Protein AF-A0A0F2PFV9-F1 (afdb_monomer_lite)

Structure (mmCIF, N/CA/C/O backbone):
data_AF-A0A0F2PFV9-F1
#
_entry.id   AF-A0A0F2PFV9-F1
#
loop_
_atom_site.group_PDB
_atom_site.id
_atom_site.type_symbol
_atom_site.label_atom_id
_atom_site.label_alt_id
_atom_site.label_comp_id
_atom_site.label_asym_id
_atom_site.label_entity_id
_atom_site.label_seq_id
_atom_site.pdbx_PDB_ins_code
_atom_site.Cartn_x
_atom_site.Cartn_y
_atom_site.Cartn_z
_atom_site.occupancy
_atom_site.B_iso_or_equiv
_atom_site.auth_seq_id
_atom_site.auth_comp_id
_atom_site.auth_asym_id
_atom_site.auth_atom_id
_atom_site.pdbx_PDB_model_num
ATOM 1 N N . MET A 1 1 ? -6.163 -1.621 8.432 1.00 79.56 1 MET A N 1
ATOM 2 C CA . MET A 1 1 ? -7.155 -2.557 9.010 1.00 79.56 1 MET A CA 1
ATOM 3 C C . MET A 1 1 ? -8.118 -3.094 7.958 1.00 79.56 1 MET A C 1
ATOM 5 O O . MET A 1 1 ? -8.262 -4.302 7.920 1.00 79.56 1 MET A O 1
ATOM 9 N N . LEU A 1 2 ? -8.714 -2.268 7.082 1.00 90.44 2 LEU A N 1
ATOM 10 C CA . LEU A 1 2 ? -9.625 -2.749 6.023 1.00 90.44 2 LEU A CA 1
ATOM 11 C C . LEU A 1 2 ? -8.988 -3.793 5.086 1.00 90.44 2 LEU A C 1
ATOM 13 O O . LEU A 1 2 ? -9.597 -4.828 4.856 1.00 90.44 2 LEU A O 1
ATOM 17 N N . ALA A 1 3 ? -7.739 -3.583 4.653 1.00 90.19 3 ALA A N 1
ATOM 18 C CA . ALA A 1 3 ? -7.006 -4.562 3.840 1.00 90.19 3 ALA A CA 1
ATOM 19 C C . ALA A 1 3 ? -6.786 -5.909 4.562 1.00 90.19 3 ALA A C 1
ATOM 21 O O . ALA A 1 3 ? -7.024 -6.963 3.991 1.00 90.19 3 ALA A O 1
ATOM 22 N N . ALA A 1 4 ? -6.412 -5.888 5.847 1.00 91.06 4 ALA A N 1
ATOM 23 C CA . ALA A 1 4 ? -6.260 -7.112 6.644 1.00 91.06 4 ALA A CA 1
ATOM 24 C C . ALA A 1 4 ? -7.599 -7.850 6.826 1.00 91.06 4 ALA A C 1
ATOM 26 O O . ALA A 1 4 ? -7.644 -9.075 6.817 1.00 91.06 4 ALA A O 1
ATOM 27 N N . TYR A 1 5 ? -8.703 -7.110 6.957 1.00 92.88 5 TYR A N 1
ATOM 28 C CA . TYR A 1 5 ? -10.043 -7.692 6.998 1.00 92.88 5 TYR A CA 1
ATOM 29 C C . TYR A 1 5 ? -10.437 -8.318 5.655 1.00 92.88 5 TYR A C 1
ATOM 31 O O . TYR A 1 5 ? -10.936 -9.439 5.634 1.00 92.88 5 TYR A O 1
ATOM 39 N N . GLN A 1 6 ? -10.170 -7.633 4.542 1.00 92.81 6 GLN A N 1
ATOM 40 C CA . GLN A 1 6 ? -10.423 -8.138 3.191 1.00 92.81 6 GLN A CA 1
ATOM 41 C C . GLN A 1 6 ? -9.617 -9.402 2.878 1.00 92.81 6 GLN A C 1
ATOM 43 O O . GLN A 1 6 ? -10.175 -10.353 2.342 1.00 92.81 6 GLN A O 1
ATOM 48 N N . ASN A 1 7 ? -8.353 -9.451 3.302 1.00 91.88 7 ASN A N 1
ATOM 49 C CA . ASN A 1 7 ? -7.480 -10.613 3.132 1.00 91.88 7 ASN A CA 1
ATOM 50 C C . ASN A 1 7 ? -7.786 -11.755 4.123 1.00 91.88 7 ASN A C 1
ATOM 52 O O . ASN A 1 7 ? -7.122 -12.788 4.097 1.00 91.88 7 ASN A O 1
ATOM 56 N N . GLY A 1 8 ? -8.761 -11.584 5.026 1.00 91.94 8 GLY A N 1
ATOM 57 C CA . GLY A 1 8 ? -9.117 -12.593 6.029 1.00 91.94 8 GLY A CA 1
ATOM 58 C C . GLY A 1 8 ? -8.085 -12.772 7.151 1.00 91.94 8 GLY A C 1
ATOM 59 O O . GLY A 1 8 ? -8.120 -13.767 7.868 1.00 91.94 8 GLY A O 1
ATOM 60 N N . GLU A 1 9 ? -7.179 -11.813 7.333 1.00 93.75 9 GLU A N 1
ATOM 61 C CA . GLU A 1 9 ? -6.099 -11.852 8.329 1.00 93.75 9 GLU A CA 1
ATOM 62 C C . GLU A 1 9 ? -6.535 -11.331 9.712 1.00 93.75 9 GLU A C 1
ATOM 64 O O . GLU A 1 9 ? -5.796 -11.438 10.694 1.00 93.75 9 GLU A O 1
ATOM 69 N N . CYS A 1 10 ? -7.738 -10.758 9.818 1.00 91.75 10 CYS A N 1
ATOM 70 C CA . CYS A 1 10 ? -8.282 -10.276 11.085 1.00 91.75 10 CYS A CA 1
ATOM 71 C C . CYS A 1 10 ? -8.736 -11.418 12.002 1.00 91.75 10 CYS A C 1
ATOM 73 O O . CYS A 1 10 ? -9.376 -12.381 11.577 1.00 91.75 10 CYS A O 1
ATOM 75 N N . ARG A 1 11 ? -8.505 -11.264 13.313 1.00 92.69 11 ARG A N 1
ATOM 76 C CA . ARG A 1 11 ? -9.093 -12.165 14.316 1.00 92.69 11 ARG A CA 1
ATOM 77 C C . ARG A 1 11 ? -10.608 -11.968 14.370 1.00 92.69 11 ARG A C 1
ATOM 79 O O . ARG A 1 11 ? -11.105 -10.863 14.156 1.00 92.69 11 ARG A O 1
ATOM 86 N N . SER A 1 12 ? -11.351 -13.005 14.755 1.00 87.75 12 SER A N 1
ATOM 87 C CA . SER A 1 12 ? -12.825 -12.970 14.805 1.00 87.75 12 SER A CA 1
ATOM 88 C C . SER A 1 12 ? -13.396 -11.816 15.643 1.00 87.75 12 SER A C 1
ATOM 90 O O . SER A 1 12 ? -14.395 -11.208 15.265 1.00 87.75 12 SER A O 1
ATOM 92 N N . SER A 1 13 ? -12.739 -11.452 16.749 1.00 89.81 13 SER A N 1
ATOM 93 C CA . SER A 1 13 ? -13.131 -10.310 17.585 1.00 89.81 13 SER A CA 1
ATOM 94 C C . SER A 1 13 ? -12.919 -8.952 16.907 1.00 89.81 13 SER A C 1
ATOM 96 O O . SER A 1 13 ? -13.683 -8.019 17.143 1.00 89.81 13 SER A O 1
ATOM 98 N N . GLU A 1 14 ? -11.882 -8.830 16.079 1.00 91.25 14 GLU A N 1
ATOM 99 C CA . GLU A 1 14 ? -11.542 -7.601 15.352 1.00 91.25 14 GLU A CA 1
ATOM 100 C C . GLU A 1 14 ? -12.457 -7.429 14.139 1.00 91.25 14 GLU A C 1
ATOM 102 O O . GLU A 1 14 ? -12.965 -6.332 13.910 1.00 91.25 14 GLU A O 1
ATOM 107 N N . ALA A 1 15 ? -12.745 -8.525 13.429 1.00 92.06 15 ALA A N 1
ATOM 108 C CA . ALA A 1 15 ? -13.711 -8.559 12.336 1.00 92.06 15 ALA A CA 1
ATOM 109 C C . ALA A 1 15 ? -15.103 -8.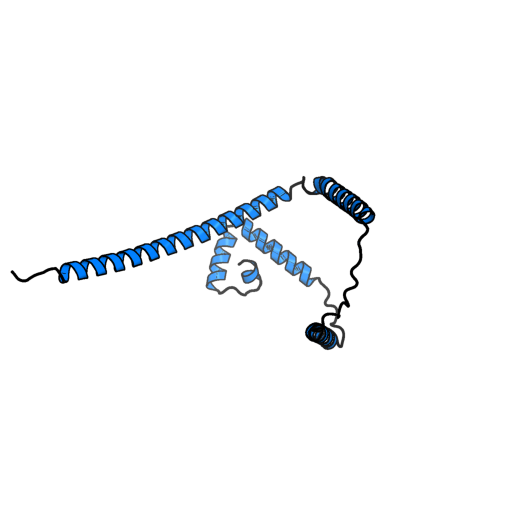102 12.804 1.00 92.06 15 ALA A C 1
ATOM 111 O O . ALA A 1 15 ? -15.664 -7.173 12.233 1.00 92.06 15 ALA A O 1
ATOM 112 N N . ALA A 1 16 ? -15.610 -8.645 13.917 1.00 93.00 16 ALA A N 1
ATOM 113 C CA . ALA A 1 16 ? -16.921 -8.263 14.451 1.00 93.00 16 ALA A CA 1
ATOM 114 C C . ALA A 1 16 ? -16.999 -6.785 14.887 1.00 93.00 16 ALA A C 1
ATOM 116 O O . ALA A 1 16 ? -18.044 -6.138 14.768 1.00 93.00 16 ALA A O 1
ATOM 117 N N . ALA A 1 17 ? -15.906 -6.227 15.417 1.00 93.25 17 ALA A N 1
ATOM 118 C CA . ALA A 1 17 ? -15.839 -4.807 15.756 1.00 93.25 17 ALA A CA 1
ATOM 119 C C . ALA A 1 17 ? -15.837 -3.929 14.494 1.00 93.25 17 ALA A C 1
ATOM 121 O O . ALA A 1 17 ? -16.501 -2.890 14.458 1.00 93.25 17 ALA A O 1
ATOM 122 N N . LEU A 1 18 ? -15.126 -4.366 13.455 1.00 94.12 18 LEU A N 1
ATOM 123 C CA . LEU A 1 18 ? -15.044 -3.665 12.183 1.00 94.12 18 LEU A CA 1
ATOM 124 C C . LEU A 1 18 ? -16.365 -3.727 11.408 1.00 94.12 18 LEU A C 1
ATOM 126 O O . LEU A 1 18 ? -16.797 -2.706 10.893 1.00 94.12 18 LEU A O 1
ATOM 130 N N . GLU A 1 19 ? -17.064 -4.862 11.402 1.00 94.56 19 GLU A N 1
ATOM 131 C CA . GLU A 1 19 ? -18.402 -5.006 10.809 1.00 94.56 19 GLU A CA 1
ATOM 132 C C . GLU A 1 19 ? -19.410 -4.031 11.428 1.00 94.56 19 GLU A C 1
ATOM 134 O O . GLU A 1 19 ? -20.151 -3.356 10.712 1.00 94.56 19 GLU A O 1
ATOM 139 N N . LYS A 1 20 ? -19.392 -3.882 12.759 1.00 95.56 20 LYS A N 1
ATOM 140 C CA . LYS A 1 20 ? -20.217 -2.879 13.452 1.00 95.56 20 LYS A CA 1
ATOM 141 C C . LYS A 1 20 ? -19.885 -1.456 13.011 1.00 95.56 20 LYS A C 1
ATOM 143 O O . LYS A 1 20 ? -20.791 -0.640 12.863 1.00 95.56 20 LYS A O 1
ATOM 148 N N . HIS A 1 21 ? -18.604 -1.150 12.812 1.00 94.81 21 HIS A N 1
ATOM 149 C CA . HIS A 1 21 ? -18.176 0.160 12.331 1.00 94.81 21 HIS A CA 1
ATOM 150 C C . HIS A 1 21 ? -18.594 0.400 10.874 1.00 94.81 21 HIS A C 1
ATOM 152 O O . HIS A 1 21 ? -19.126 1.462 10.564 1.00 94.81 21 HIS A O 1
ATOM 158 N N . LEU A 1 22 ? -18.420 -0.593 10.000 1.00 96.00 22 LEU A N 1
ATOM 159 C CA . LEU A 1 22 ? -18.810 -0.534 8.589 1.00 96.00 22 LEU A CA 1
ATOM 160 C C . LEU A 1 22 ? -20.321 -0.336 8.415 1.00 96.00 22 LEU A C 1
ATOM 162 O O . LEU A 1 22 ? -20.739 0.402 7.531 1.00 96.00 22 LEU A O 1
ATOM 166 N N . ALA A 1 23 ? -21.139 -0.923 9.294 1.00 95.50 23 ALA A N 1
ATOM 167 C CA . ALA A 1 23 ? -22.584 -0.695 9.302 1.00 95.50 23 ALA A CA 1
ATOM 168 C C . ALA A 1 23 ? -22.971 0.751 9.669 1.00 95.50 23 ALA A C 1
ATOM 170 O O . ALA A 1 23 ? -24.046 1.214 9.292 1.00 95.50 23 ALA A O 1
ATOM 171 N N . ALA A 1 24 ? -22.114 1.463 10.407 1.00 95.06 24 ALA A N 1
ATOM 172 C CA . ALA A 1 24 ? -22.372 2.822 10.880 1.00 95.06 24 ALA A CA 1
ATOM 173 C C . ALA A 1 24 ? -21.664 3.914 10.055 1.00 95.06 24 ALA A C 1
ATOM 175 O O . ALA A 1 24 ? -22.077 5.072 10.106 1.00 95.06 24 ALA A O 1
ATOM 176 N N . CYS A 1 25 ? -20.604 3.578 9.314 1.00 97.19 25 CYS A N 1
ATOM 177 C CA . CYS A 1 25 ? -19.751 4.531 8.607 1.00 97.19 25 CYS A CA 1
ATOM 178 C C . CYS A 1 25 ? -19.735 4.253 7.098 1.00 97.19 25 CYS A C 1
ATOM 180 O O . CYS A 1 25 ? -19.051 3.345 6.625 1.00 97.19 25 CYS A O 1
ATOM 182 N N . SER A 1 26 ? -20.440 5.087 6.330 1.00 94.44 26 SER A N 1
ATOM 183 C CA . SER A 1 26 ? -20.488 4.982 4.866 1.00 94.44 26 SER A CA 1
ATOM 184 C C . SER A 1 26 ? -19.134 5.233 4.195 1.00 94.44 26 SER A C 1
ATOM 186 O O . SER A 1 26 ? -18.862 4.626 3.165 1.00 94.44 26 SER A O 1
ATOM 188 N N . GLY A 1 27 ? -18.270 6.070 4.780 1.00 96.00 27 GLY A N 1
ATOM 189 C CA . GLY A 1 27 ? -16.927 6.337 4.250 1.00 96.00 27 GLY A CA 1
ATOM 190 C C . GLY A 1 27 ? -16.043 5.090 4.261 1.00 96.00 27 GLY A C 1
ATOM 191 O O . GLY A 1 27 ? -15.521 4.690 3.227 1.00 96.00 27 GLY A O 1
ATOM 192 N N . CYS A 1 28 ? -15.961 4.402 5.402 1.00 94.56 28 CYS A N 1
ATOM 193 C CA . CYS A 1 28 ? -15.189 3.161 5.500 1.00 94.56 28 CYS A CA 1
ATOM 194 C C . CYS A 1 28 ? -15.803 2.016 4.679 1.00 94.56 28 CYS A C 1
ATOM 196 O O . CYS A 1 28 ? -15.075 1.150 4.201 1.00 94.56 28 CYS A O 1
ATOM 198 N N . ALA A 1 29 ? -17.129 2.005 4.497 1.00 93.81 29 ALA A N 1
ATOM 199 C CA . ALA A 1 29 ? -17.787 1.060 3.598 1.00 93.81 29 ALA A CA 1
ATOM 200 C C . ALA A 1 29 ? -17.440 1.325 2.122 1.00 93.81 29 ALA A C 1
ATOM 202 O O . ALA A 1 29 ? -17.220 0.373 1.376 1.00 93.81 29 ALA A O 1
ATOM 203 N N . ALA A 1 30 ? -17.351 2.594 1.713 1.00 95.81 30 ALA A N 1
ATOM 204 C CA . ALA A 1 30 ? -16.930 2.976 0.368 1.00 95.81 30 ALA A CA 1
ATOM 205 C C . ALA A 1 30 ? -15.464 2.601 0.105 1.00 95.81 30 ALA A C 1
ATOM 207 O O . ALA A 1 30 ? -15.185 1.951 -0.896 1.00 95.81 30 ALA A O 1
ATOM 208 N N . GLU A 1 31 ? -14.553 2.902 1.038 1.00 95.81 31 GLU A N 1
ATOM 209 C CA . GLU A 1 31 ? -13.141 2.494 0.940 1.00 95.81 31 GLU A CA 1
ATOM 210 C C . GLU A 1 31 ? -12.988 0.969 0.813 1.00 95.81 31 GLU A C 1
ATOM 212 O O . GLU A 1 31 ? -12.190 0.480 0.015 1.00 95.81 31 GLU A O 1
ATOM 217 N N . LEU A 1 32 ? -13.773 0.192 1.569 1.00 95.44 32 LEU A N 1
ATOM 218 C CA . LEU A 1 32 ? -13.761 -1.268 1.457 1.00 95.44 32 LEU A CA 1
ATOM 219 C C . LEU A 1 32 ? -14.228 -1.743 0.074 1.00 95.44 32 LEU A C 1
ATOM 221 O O . LEU A 1 32 ? -13.700 -2.723 -0.449 1.00 95.44 32 LEU A O 1
ATOM 225 N N . GLU A 1 33 ? -15.215 -1.074 -0.520 1.00 95.75 33 GLU A N 1
ATOM 226 C CA . GLU A 1 33 ? -15.686 -1.420 -1.859 1.00 95.75 33 GLU A CA 1
ATOM 227 C C . GLU A 1 33 ? -14.688 -1.019 -2.952 1.00 95.75 33 GLU A C 1
ATOM 229 O O . GLU A 1 33 ? -14.530 -1.757 -3.923 1.00 95.75 33 GLU A O 1
ATOM 234 N N . GLU A 1 34 ? -13.956 0.084 -2.782 1.00 96.06 34 GLU A N 1
ATOM 235 C CA . GLU A 1 34 ? -12.848 0.452 -3.671 1.00 96.06 34 GLU A CA 1
ATOM 236 C C . GLU A 1 34 ? -11.742 -0.605 -3.656 1.00 96.06 34 GLU A C 1
ATOM 238 O O . GLU A 1 34 ? -11.299 -1.050 -4.718 1.00 96.06 34 GLU A O 1
ATOM 243 N N . LEU A 1 35 ? -11.344 -1.073 -2.469 1.00 95.25 35 LEU A N 1
ATOM 244 C CA . LEU A 1 35 ? -10.343 -2.131 -2.348 1.00 95.25 35 LEU A CA 1
ATOM 245 C C . LEU A 1 35 ? -10.823 -3.452 -2.971 1.00 95.25 35 LEU A C 1
ATOM 247 O O . LEU A 1 35 ? -10.052 -4.129 -3.647 1.00 95.25 35 LEU A O 1
ATOM 251 N N . ARG A 1 36 ? -12.103 -3.811 -2.813 1.00 94.38 36 ARG A N 1
ATOM 252 C CA . ARG A 1 36 ? -12.701 -4.968 -3.513 1.00 94.38 36 ARG A CA 1
ATOM 253 C C . ARG A 1 36 ? -12.757 -4.768 -5.023 1.00 94.38 36 ARG A C 1
ATOM 255 O O . ARG A 1 36 ? -12.664 -5.728 -5.782 1.00 94.38 36 ARG A O 1
ATOM 262 N N . GLY A 1 37 ? -12.933 -3.529 -5.470 1.00 93.75 37 GLY A N 1
ATOM 263 C CA . GLY A 1 37 ? -12.847 -3.150 -6.873 1.00 93.75 37 GLY A CA 1
ATOM 264 C C . GLY A 1 37 ? -11.467 -3.418 -7.459 1.00 93.75 37 GLY A C 1
ATOM 265 O O . GLY A 1 37 ? -11.386 -3.952 -8.562 1.00 93.75 37 GLY A O 1
ATOM 266 N N . LEU A 1 38 ? -10.406 -3.101 -6.714 1.00 93.94 38 LEU A N 1
ATOM 267 C CA . LEU A 1 38 ? -9.031 -3.392 -7.118 1.00 93.94 38 LEU A CA 1
ATOM 268 C C . LEU A 1 38 ? -8.776 -4.896 -7.235 1.00 93.94 38 LEU A C 1
ATOM 270 O O . LEU A 1 38 ? -8.248 -5.309 -8.262 1.00 93.94 38 LEU A O 1
ATOM 274 N N . ASP A 1 39 ? -9.221 -5.711 -6.274 1.00 91.44 39 ASP A N 1
ATOM 275 C CA . ASP A 1 39 ? -9.090 -7.177 -6.363 1.00 91.44 39 ASP A CA 1
ATOM 276 C C . ASP A 1 39 ? -9.751 -7.726 -7.627 1.00 91.44 39 ASP A C 1
ATOM 278 O O . ASP A 1 39 ? -9.129 -8.472 -8.371 1.00 91.44 39 ASP A O 1
ATOM 282 N N . ARG A 1 40 ? -10.968 -7.272 -7.955 1.00 92.50 40 ARG A N 1
ATOM 283 C CA . ARG A 1 40 ? -11.643 -7.685 -9.198 1.00 92.50 40 ARG A CA 1
ATOM 284 C C . ARG A 1 40 ? -10.854 -7.314 -10.452 1.00 92.50 40 ARG A C 1
ATOM 286 O O . ARG A 1 40 ? -10.927 -8.025 -11.446 1.00 92.50 40 ARG A O 1
ATOM 293 N N . VAL A 1 41 ? -10.149 -6.182 -10.445 1.00 92.75 41 VAL A N 1
ATOM 294 C CA . VAL A 1 41 ? -9.286 -5.780 -11.567 1.00 92.75 41 VAL A CA 1
ATOM 295 C C . VAL A 1 41 ? -8.041 -6.660 -11.633 1.00 92.75 41 VAL A C 1
ATOM 297 O O . VAL A 1 41 ? -7.625 -7.029 -12.728 1.00 92.75 41 VAL A O 1
ATOM 300 N N . LEU A 1 42 ? -7.465 -7.014 -10.484 1.00 89.62 42 LEU A N 1
ATOM 301 C CA . LEU A 1 42 ? -6.318 -7.916 -10.405 1.00 89.62 42 LEU A CA 1
ATOM 302 C C . LEU A 1 42 ? -6.688 -9.344 -10.826 1.00 89.62 42 LEU A C 1
ATOM 304 O O . LEU A 1 42 ? -5.919 -9.957 -11.554 1.00 89.62 42 LEU A O 1
ATOM 308 N N . ASP A 1 43 ? -7.883 -9.827 -10.485 1.00 88.06 43 ASP A N 1
ATOM 309 C CA . ASP A 1 43 ? -8.401 -11.134 -10.919 1.00 88.06 43 ASP A CA 1
ATOM 310 C C . ASP A 1 43 ? -8.585 -11.227 -12.444 1.00 88.06 43 ASP A C 1
ATOM 312 O O . ASP A 1 43 ? -8.597 -12.315 -13.019 1.00 88.06 43 ASP A O 1
ATOM 316 N N . LEU A 1 44 ? -8.754 -10.086 -13.120 1.00 88.56 44 LEU A N 1
ATOM 317 C CA . LEU A 1 44 ? -8.817 -10.016 -14.582 1.00 88.56 44 LEU A CA 1
ATOM 318 C C . LEU A 1 44 ? -7.430 -10.011 -15.233 1.00 88.56 44 LEU A C 1
ATOM 320 O O . LEU A 1 44 ? -7.334 -10.114 -16.462 1.00 88.56 44 LEU A O 1
ATOM 324 N N . TRP A 1 45 ? -6.363 -9.858 -14.448 1.00 90.00 45 TRP A N 1
ATOM 325 C CA . TRP A 1 45 ? -5.005 -9.923 -14.960 1.00 90.00 45 TRP A CA 1
ATOM 326 C C . TRP A 1 45 ? -4.714 -11.358 -15.397 1.00 90.00 45 TRP A C 1
ATOM 328 O O . TRP A 1 45 ? -4.908 -12.311 -14.652 1.00 90.00 45 TRP A O 1
ATOM 338 N N . GLN A 1 46 ? -4.273 -11.523 -16.643 1.00 80.62 46 GLN A N 1
ATOM 339 C CA . GLN A 1 46 ? -3.885 -12.835 -17.147 1.00 80.62 46 GLN A CA 1
ATOM 340 C C . GLN A 1 46 ? -2.575 -13.289 -16.505 1.00 80.62 46 GLN A C 1
ATOM 342 O O . GLN A 1 46 ? -1.570 -12.577 -16.574 1.00 80.62 46 GLN A O 1
ATOM 347 N N . ASP A 1 47 ? -2.585 -14.497 -15.950 1.00 80.56 47 ASP A N 1
ATOM 348 C CA . ASP A 1 47 ? -1.370 -15.182 -15.532 1.00 80.56 47 ASP A CA 1
ATOM 349 C C . ASP A 1 47 ? -0.565 -15.588 -16.772 1.00 80.56 47 ASP A C 1
ATOM 351 O O . ASP A 1 47 ? -0.895 -16.548 -17.474 1.00 80.56 47 ASP A O 1
ATOM 355 N N . GLU A 1 48 ? 0.505 -14.847 -17.054 1.00 84.00 48 GLU A N 1
ATOM 356 C CA . GLU A 1 48 ? 1.523 -15.290 -18.003 1.00 84.00 48 GLU A CA 1
ATOM 357 C C . GLU A 1 48 ? 2.325 -16.430 -17.352 1.00 84.00 48 GLU A C 1
ATOM 359 O O . GLU A 1 48 ? 2.788 -16.281 -16.213 1.00 84.00 48 GLU A O 1
ATOM 364 N N . PRO A 1 49 ? 2.519 -17.576 -18.031 1.00 84.62 49 PRO A N 1
ATOM 365 C CA . PRO A 1 49 ? 3.338 -18.651 -17.495 1.00 84.62 49 PRO A CA 1
ATOM 366 C C . PRO A 1 49 ? 4.750 -18.155 -17.177 1.00 84.62 49 PRO A C 1
ATOM 368 O O . PRO A 1 49 ? 5.417 -17.524 -17.998 1.00 84.62 49 PRO A O 1
ATOM 371 N N . VAL A 1 50 ? 5.232 -18.495 -15.981 1.00 87.62 50 VAL A N 1
ATOM 372 C CA . VAL A 1 50 ? 6.597 -18.175 -15.559 1.00 87.62 50 VAL A CA 1
ATOM 373 C C . VAL A 1 50 ? 7.594 -18.804 -16.547 1.00 87.62 50 VAL A C 1
ATOM 375 O O . VAL A 1 50 ? 7.571 -20.027 -16.726 1.00 87.62 50 VAL A O 1
ATOM 378 N N . PRO A 1 51 ? 8.485 -18.015 -17.180 1.00 91.31 51 PRO A N 1
ATOM 379 C CA . PRO A 1 51 ? 9.484 -18.549 -18.097 1.00 91.31 51 PRO A CA 1
ATOM 380 C C . PRO A 1 51 ? 10.387 -19.587 -17.423 1.00 91.31 51 PRO A C 1
ATOM 382 O O . PRO A 1 51 ? 10.839 -19.408 -16.290 1.00 91.31 51 PRO A O 1
ATOM 385 N N . VAL A 1 52 ? 10.690 -20.669 -18.144 1.00 90.00 52 VAL A N 1
ATOM 386 C CA . VAL A 1 52 ? 11.612 -21.709 -17.665 1.00 90.00 52 VAL A CA 1
ATOM 387 C C . VAL A 1 52 ? 12.986 -21.088 -17.411 1.00 90.00 52 VAL A C 1
ATOM 389 O O . VAL A 1 52 ? 13.518 -20.389 -18.271 1.00 90.00 52 VAL A O 1
ATOM 392 N N . GLY A 1 53 ? 13.570 -21.350 -16.240 1.00 90.94 53 GLY A N 1
ATOM 393 C CA . GLY A 1 53 ? 14.880 -20.811 -15.873 1.00 90.94 53 GLY A CA 1
ATOM 394 C C . GLY A 1 53 ? 14.853 -19.398 -15.279 1.00 90.94 53 GLY A C 1
ATOM 395 O O . GLY A 1 53 ? 15.919 -18.839 -15.025 1.00 90.94 53 GLY A O 1
ATOM 396 N N . LEU A 1 54 ? 13.669 -18.791 -15.077 1.00 92.81 54 LEU A N 1
ATOM 397 C CA . LEU A 1 54 ? 13.558 -17.439 -14.512 1.00 92.81 54 LEU A CA 1
ATOM 398 C C . LEU A 1 54 ? 14.227 -17.350 -13.139 1.00 92.81 54 LEU A C 1
ATOM 400 O O . LEU A 1 54 ? 14.953 -16.398 -12.869 1.00 92.81 54 LEU A O 1
ATOM 404 N N . TRP A 1 55 ? 13.987 -18.336 -12.275 1.00 93.19 55 TRP A N 1
ATOM 405 C CA . TRP A 1 55 ? 14.530 -18.328 -10.921 1.00 93.19 55 TRP A CA 1
ATOM 406 C C . TRP A 1 55 ? 16.058 -18.395 -10.931 1.00 93.19 55 TRP A C 1
ATOM 408 O O . TRP A 1 55 ? 16.721 -17.600 -10.271 1.00 93.19 55 TRP A O 1
ATOM 418 N N . GLU A 1 56 ? 16.624 -19.288 -11.738 1.00 93.56 56 GLU A N 1
ATOM 419 C CA . GLU A 1 56 ? 18.064 -19.445 -11.913 1.00 93.56 56 GLU A CA 1
ATOM 420 C C . GLU A 1 56 ? 18.703 -18.176 -12.490 1.00 93.56 56 GLU A C 1
ATOM 422 O O . GLU A 1 56 ? 19.758 -17.752 -12.019 1.00 93.56 56 GLU A O 1
ATOM 427 N N . ALA A 1 57 ? 18.050 -17.537 -13.466 1.00 90.25 57 ALA A N 1
ATOM 428 C CA . ALA A 1 57 ? 18.507 -16.277 -14.044 1.00 90.25 57 ALA A CA 1
ATOM 429 C C . ALA A 1 57 ? 18.502 -15.134 -13.014 1.00 90.25 57 ALA A C 1
ATOM 431 O O . ALA A 1 57 ? 19.483 -14.399 -12.908 1.00 90.25 57 ALA A O 1
ATOM 432 N N . VAL A 1 58 ? 17.432 -15.011 -12.220 1.00 93.62 58 VAL A N 1
ATOM 433 C CA . VAL A 1 58 ? 17.326 -14.004 -11.151 1.00 93.62 58 VAL A CA 1
ATOM 434 C C . VAL A 1 58 ? 18.396 -14.232 -10.086 1.00 93.62 58 VAL A C 1
ATOM 436 O O . VAL A 1 58 ? 19.098 -13.294 -9.713 1.00 93.62 58 VAL A O 1
ATOM 439 N N . MET A 1 59 ? 18.565 -15.471 -9.624 1.00 92.88 59 MET A N 1
ATOM 440 C CA . MET A 1 59 ? 19.562 -15.806 -8.605 1.00 92.88 59 MET A CA 1
ATOM 441 C C . MET A 1 59 ? 20.991 -15.567 -9.103 1.00 92.88 59 MET A C 1
ATOM 443 O O . MET A 1 59 ? 21.796 -14.983 -8.382 1.00 92.88 59 MET A O 1
ATOM 447 N N . SER A 1 60 ? 21.290 -15.919 -10.357 1.00 89.25 60 SER A N 1
ATOM 448 C CA . SER A 1 60 ? 22.598 -15.651 -10.965 1.00 89.25 60 SER A CA 1
ATOM 449 C C . SER A 1 60 ? 22.929 -14.155 -11.022 1.00 89.25 60 SER A C 1
ATOM 451 O O . SER A 1 60 ? 24.090 -13.782 -10.853 1.00 89.25 60 SER A O 1
ATOM 453 N N . GLU A 1 61 ? 21.939 -13.292 -11.261 1.00 89.38 61 GLU A N 1
ATOM 454 C CA . GLU A 1 61 ? 22.135 -11.838 -11.278 1.00 89.38 61 GLU A CA 1
ATOM 455 C C . GLU A 1 61 ? 22.351 -11.283 -9.861 1.00 89.38 61 GLU A C 1
ATOM 457 O O . GLU A 1 61 ? 23.260 -10.484 -9.632 1.00 89.38 61 GLU A O 1
ATOM 462 N N . VAL A 1 62 ? 21.569 -11.746 -8.878 1.00 88.94 62 VAL A N 1
ATOM 463 C CA . VAL A 1 62 ? 21.718 -11.355 -7.462 1.00 88.94 62 VAL A CA 1
ATOM 464 C C . VAL A 1 62 ? 23.093 -11.752 -6.916 1.00 88.94 62 VAL A C 1
ATOM 466 O O . VAL A 1 62 ? 23.742 -10.961 -6.218 1.00 88.94 62 VAL A O 1
ATOM 469 N N . ASP A 1 63 ? 23.571 -12.942 -7.272 1.00 85.94 63 ASP A N 1
ATOM 470 C CA . ASP A 1 63 ? 24.912 -13.404 -6.925 1.00 85.94 63 ASP A CA 1
ATOM 471 C C . ASP A 1 63 ? 25.980 -12.551 -7.627 1.00 85.94 63 ASP A C 1
ATOM 473 O O . ASP A 1 63 ? 26.949 -12.121 -6.997 1.00 85.94 63 ASP A O 1
ATOM 477 N N . GLY A 1 64 ? 25.775 -12.208 -8.902 1.00 74.56 64 GLY A N 1
ATOM 478 C CA . GLY A 1 64 ? 26.647 -11.309 -9.664 1.00 74.56 64 GLY A CA 1
ATOM 479 C C . GLY A 1 64 ? 26.790 -9.918 -9.035 1.00 74.56 64 GLY A C 1
ATOM 480 O O . GLY A 1 64 ? 27.905 -9.407 -8.902 1.00 74.56 64 GLY A O 1
ATOM 481 N N . ILE A 1 65 ? 25.686 -9.333 -8.561 1.00 72.00 65 ILE A N 1
ATOM 482 C CA . ILE A 1 65 ? 25.668 -8.048 -7.842 1.00 72.00 65 ILE A CA 1
ATOM 483 C C . ILE A 1 65 ? 26.373 -8.174 -6.483 1.00 72.00 65 ILE A C 1
ATOM 485 O O . ILE A 1 65 ? 27.132 -7.287 -6.085 1.00 72.00 65 ILE A O 1
ATOM 489 N N . SER A 1 66 ? 26.182 -9.292 -5.781 1.00 63.94 66 SER A N 1
ATOM 490 C CA . SER A 1 66 ? 26.825 -9.553 -4.485 1.00 63.94 66 SER A CA 1
ATOM 491 C C . SER A 1 66 ? 28.340 -9.765 -4.605 1.00 63.94 66 SER A C 1
ATOM 493 O O . SER A 1 66 ? 29.102 -9.398 -3.701 1.00 63.94 66 SER A O 1
ATOM 495 N N . HIS A 1 67 ? 28.791 -10.304 -5.740 1.00 58.09 67 HIS A N 1
ATOM 496 C CA . HIS A 1 67 ? 30.199 -10.531 -6.057 1.00 58.09 67 HIS A CA 1
ATOM 497 C C . HIS A 1 67 ? 30.883 -9.361 -6.776 1.00 58.09 67 HIS A C 1
ATOM 499 O O . HIS A 1 67 ? 32.115 -9.317 -6.805 1.00 58.09 67 HIS A O 1
ATOM 505 N N . ALA A 1 68 ? 30.144 -8.349 -7.24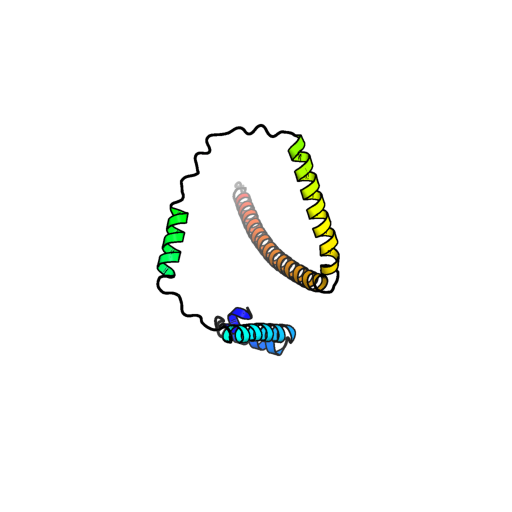1 1.00 58.38 68 ALA A N 1
ATOM 506 C CA . ALA A 1 68 ? 30.683 -7.090 -7.763 1.00 58.38 68 ALA A CA 1
ATOM 507 C C . ALA A 1 68 ? 31.294 -6.180 -6.666 1.00 58.38 68 ALA A C 1
ATOM 509 O O . ALA A 1 68 ? 31.202 -4.954 -6.711 1.00 58.38 68 ALA A O 1
ATOM 510 N N . LYS A 1 69 ? 31.989 -6.756 -5.676 1.00 51.75 69 LYS A N 1
ATOM 511 C CA . LYS A 1 69 ? 32.872 -6.040 -4.741 1.00 51.75 69 LYS A CA 1
ATOM 512 C C . LYS A 1 69 ? 34.269 -5.882 -5.330 1.00 51.75 69 LYS A C 1
ATOM 514 O O . LYS A 1 69 ? 35.273 -6.277 -4.740 1.00 51.75 69 LYS A O 1
ATOM 519 N N . THR A 1 70 ? 34.370 -5.270 -6.498 1.00 53.91 70 THR A N 1
ATOM 520 C CA . THR A 1 70 ? 35.630 -4.634 -6.877 1.00 53.91 70 THR A CA 1
ATOM 521 C C . THR A 1 70 ? 35.295 -3.260 -7.420 1.00 53.91 70 THR A C 1
ATOM 523 O O . THR A 1 70 ? 34.814 -3.165 -8.548 1.00 53.91 70 THR A O 1
ATOM 526 N N . PRO A 1 71 ? 35.495 -2.180 -6.638 1.00 51.34 71 PRO A N 1
ATOM 527 C CA . PRO A 1 71 ? 35.405 -0.854 -7.216 1.00 51.34 71 PRO A CA 1
ATOM 528 C C . PRO A 1 71 ? 36.403 -0.801 -8.380 1.00 51.34 71 PRO A C 1
ATOM 530 O O . PRO A 1 71 ? 37.549 -1.246 -8.215 1.00 51.34 71 PRO A O 1
ATOM 533 N N . PRO A 1 72 ? 36.005 -0.301 -9.562 1.00 52.78 72 PRO A N 1
ATOM 534 C CA . PRO A 1 72 ? 36.963 -0.071 -10.624 1.00 52.78 72 PRO A CA 1
ATOM 535 C C . PRO A 1 72 ? 38.063 0.819 -10.048 1.00 52.78 72 PRO A C 1
ATOM 537 O O . PRO A 1 72 ? 37.788 1.886 -9.498 1.00 52.78 72 PRO A O 1
ATOM 540 N N . LYS A 1 73 ? 39.321 0.373 -10.138 1.00 51.84 73 LYS A N 1
ATOM 541 C CA . LYS A 1 73 ? 40.477 1.220 -9.837 1.00 51.84 73 LYS A CA 1
ATOM 542 C C . LYS A 1 73 ? 40.465 2.352 -10.858 1.00 51.84 73 LYS A C 1
ATOM 544 O O . LYS A 1 73 ? 41.036 2.229 -11.938 1.00 51.84 73 LYS A O 1
ATOM 549 N N . HIS A 1 74 ? 39.764 3.439 -10.554 1.00 49.16 74 HIS A N 1
ATOM 550 C CA . HIS A 1 74 ? 39.887 4.683 -11.287 1.00 49.16 74 HIS A CA 1
ATOM 551 C C . HIS A 1 74 ? 41.299 5.197 -11.025 1.00 49.16 74 HIS A C 1
ATOM 553 O O . HIS A 1 74 ? 41.566 5.865 -10.030 1.00 49.16 74 HIS A O 1
ATOM 559 N N . ALA A 1 75 ? 42.227 4.816 -11.904 1.00 51.66 75 ALA A N 1
ATOM 560 C CA . ALA A 1 75 ? 43.493 5.508 -12.049 1.00 51.66 75 ALA A CA 1
ATOM 561 C C . ALA A 1 75 ? 43.140 6.980 -12.275 1.00 51.66 75 ALA A C 1
ATOM 563 O O . ALA A 1 75 ? 42.540 7.326 -13.294 1.00 51.66 75 ALA A O 1
ATOM 564 N N . GLY A 1 76 ? 43.399 7.802 -11.258 1.00 45.72 76 GLY A N 1
ATOM 565 C CA . GLY A 1 76 ? 42.965 9.187 -11.192 1.00 45.72 76 GLY A CA 1
ATOM 566 C C . GLY A 1 76 ? 43.455 9.967 -12.400 1.00 45.72 76 GLY A C 1
ATOM 567 O O . GLY A 1 76 ? 44.587 10.444 -12.432 1.00 45.72 76 GLY A O 1
ATOM 568 N N . ARG A 1 77 ? 42.586 10.124 -13.398 1.00 50.19 77 ARG A N 1
ATOM 569 C CA . ARG A 1 77 ? 42.765 11.123 -14.438 1.00 50.19 77 ARG A CA 1
ATOM 570 C C . ARG A 1 77 ? 42.187 12.411 -13.880 1.00 50.19 77 ARG A C 1
ATOM 572 O O . ARG A 1 77 ? 40.977 12.610 -13.900 1.00 50.19 77 ARG A O 1
ATOM 579 N N . VAL A 1 78 ? 43.055 13.259 -13.333 1.00 48.66 78 VAL A N 1
ATOM 580 C CA . VAL A 1 78 ? 42.681 14.622 -12.944 1.00 48.66 78 VAL A CA 1
ATOM 581 C C . VAL A 1 78 ? 42.287 15.355 -14.224 1.00 48.66 78 VAL A C 1
ATOM 583 O O . VAL A 1 78 ? 43.132 15.760 -15.020 1.00 48.66 78 VAL A O 1
ATOM 586 N N . MET A 1 79 ? 40.982 15.439 -14.466 1.00 50.12 79 MET A N 1
ATOM 587 C CA . MET A 1 79 ? 40.410 16.176 -15.579 1.00 50.12 79 MET A CA 1
ATOM 588 C C . MET A 1 79 ? 40.411 17.651 -15.191 1.00 50.12 79 MET A C 1
ATOM 590 O O . MET A 1 79 ? 39.645 18.083 -14.334 1.00 50.12 79 MET A O 1
ATOM 594 N N . THR A 1 80 ? 41.300 18.435 -15.792 1.00 53.19 80 THR A N 1
ATOM 595 C CA . THR A 1 80 ? 41.267 19.895 -15.699 1.00 53.19 80 THR A CA 1
ATOM 596 C C . THR A 1 80 ? 40.032 20.394 -16.448 1.00 53.19 80 THR A C 1
ATOM 598 O O . THR A 1 80 ? 40.028 20.535 -17.672 1.00 53.19 80 THR A O 1
ATOM 601 N N . ILE A 1 81 ? 38.944 20.608 -15.706 1.00 50.12 81 ILE A N 1
ATOM 602 C CA . ILE A 1 81 ? 37.684 21.141 -16.229 1.00 50.12 81 ILE A CA 1
ATOM 603 C C . ILE A 1 81 ? 37.916 22.601 -16.635 1.00 50.12 81 ILE A C 1
ATOM 605 O O . ILE A 1 81 ? 38.294 23.439 -15.818 1.00 50.12 81 ILE A O 1
ATOM 609 N N . LYS A 1 82 ? 37.702 22.912 -17.919 1.00 54.47 82 LYS A N 1
ATOM 610 C CA . LYS A 1 82 ? 37.753 24.287 -18.434 1.00 54.47 82 LYS A CA 1
ATOM 611 C C . LYS A 1 82 ? 36.477 25.034 -17.999 1.00 54.47 82 LYS A C 1
ATOM 613 O O . LYS A 1 82 ? 35.384 24.547 -18.289 1.00 54.47 82 LYS A O 1
ATOM 618 N N . PRO A 1 83 ? 36.572 26.227 -17.382 1.00 54.56 83 PRO A N 1
ATOM 619 C CA . PRO A 1 83 ? 35.433 26.924 -16.764 1.00 54.56 83 PRO A CA 1
ATOM 620 C C . PRO A 1 83 ? 34.322 27.339 -17.747 1.00 54.56 83 PRO A C 1
ATOM 622 O O . PRO A 1 83 ? 33.181 27.529 -17.338 1.00 54.56 83 PRO A O 1
ATOM 625 N N . ALA A 1 84 ? 34.611 27.419 -19.049 1.00 56.19 84 ALA A N 1
ATOM 626 C CA . ALA A 1 84 ? 33.623 27.773 -20.071 1.00 56.19 84 ALA A CA 1
ATOM 627 C C . ALA A 1 84 ? 32.545 26.692 -20.312 1.00 56.19 84 ALA A C 1
ATOM 629 O O . ALA A 1 84 ? 31.460 27.015 -20.787 1.00 56.19 84 ALA A O 1
ATOM 630 N N . LEU A 1 85 ? 32.815 25.422 -19.979 1.00 53.72 85 LEU A N 1
ATOM 631 C CA . LEU A 1 85 ? 31.833 24.335 -20.117 1.00 53.72 85 LEU A CA 1
ATOM 632 C C . LEU A 1 85 ? 30.822 24.306 -18.960 1.00 53.72 85 LEU A C 1
ATOM 634 O O . LEU A 1 85 ? 29.672 23.937 -19.170 1.00 53.72 85 LEU A O 1
ATOM 638 N N . LEU A 1 86 ? 31.214 24.785 -17.775 1.00 54.38 86 LEU A N 1
ATOM 639 C CA . LEU A 1 86 ? 30.355 24.809 -16.585 1.00 54.38 86 LEU A CA 1
ATOM 640 C C . LEU A 1 86 ? 29.213 25.829 -16.700 1.00 54.38 86 LEU A C 1
ATOM 642 O O . LEU A 1 86 ? 28.112 25.579 -16.218 1.00 54.38 86 LEU A O 1
ATOM 646 N N . LEU A 1 87 ? 29.442 26.958 -17.381 1.00 56.69 87 LEU A N 1
ATOM 647 C CA . LEU A 1 87 ? 28.391 27.958 -17.606 1.00 56.69 87 LEU A CA 1
ATOM 648 C C . LEU A 1 87 ? 27.293 27.465 -18.554 1.00 56.69 87 LEU A C 1
ATOM 650 O O . LEU A 1 87 ? 26.132 27.840 -18.395 1.00 56.69 87 LEU A O 1
ATOM 654 N N . ARG A 1 88 ? 27.644 26.630 -19.537 1.00 56.28 88 ARG A N 1
ATOM 655 C CA . ARG A 1 88 ? 26.680 26.122 -20.517 1.00 56.28 88 ARG A CA 1
ATOM 656 C C . ARG A 1 88 ? 25.764 25.067 -19.899 1.00 56.28 88 ARG A C 1
ATOM 658 O O . ARG A 1 88 ? 24.559 25.134 -20.117 1.00 56.28 88 ARG A O 1
ATOM 665 N N . ASP A 1 89 ? 26.308 24.173 -19.076 1.00 60.62 89 ASP A N 1
ATOM 666 C CA . ASP A 1 89 ? 25.506 23.187 -18.339 1.00 60.62 89 ASP A CA 1
ATOM 667 C C . ASP A 1 89 ? 24.594 23.841 -17.299 1.00 60.62 89 ASP A C 1
ATOM 669 O O . ASP A 1 89 ? 23.448 23.427 -17.136 1.00 60.62 89 ASP A O 1
ATOM 673 N N . LEU A 1 90 ? 25.047 24.920 -16.654 1.00 71.56 90 LEU A N 1
ATOM 674 C CA . LEU A 1 90 ? 24.225 25.654 -15.694 1.00 71.56 90 LEU A CA 1
ATOM 675 C C . LEU A 1 90 ? 23.041 26.364 -16.369 1.00 71.56 90 LEU A C 1
ATOM 677 O O . LEU A 1 90 ? 21.926 26.333 -15.851 1.00 71.56 90 LEU A O 1
ATOM 681 N N . ALA A 1 91 ? 23.255 26.951 -17.550 1.00 69.62 91 ALA A N 1
ATOM 682 C CA . ALA A 1 91 ? 22.181 27.568 -18.327 1.00 69.62 91 ALA A CA 1
ATOM 683 C C . ALA A 1 91 ? 21.153 26.534 -18.820 1.00 69.62 91 ALA A C 1
ATOM 685 O O . ALA A 1 91 ? 19.950 26.792 -18.781 1.00 69.62 91 ALA A O 1
ATOM 686 N N . VAL A 1 92 ? 21.611 25.348 -19.239 1.00 73.50 92 VAL A N 1
ATOM 687 C CA . VAL A 1 92 ? 20.724 24.248 -19.650 1.00 73.50 92 VAL A CA 1
ATOM 688 C C . VAL A 1 92 ? 19.924 23.725 -18.456 1.00 73.50 92 VAL A C 1
ATOM 690 O O . VAL A 1 92 ? 18.707 23.584 -18.559 1.00 73.50 92 VAL A O 1
ATOM 693 N N . ALA A 1 93 ? 20.566 23.513 -17.305 1.00 73.69 93 ALA A N 1
ATOM 694 C CA . ALA A 1 93 ? 19.888 23.072 -16.089 1.00 73.69 93 ALA A CA 1
ATOM 695 C C . ALA A 1 93 ? 18.815 24.074 -15.625 1.00 73.69 93 ALA A C 1
ATOM 697 O O . ALA A 1 93 ? 17.709 23.669 -15.268 1.00 73.69 93 ALA A O 1
ATOM 698 N N . ALA A 1 94 ? 19.110 25.378 -15.688 1.00 77.62 94 ALA A N 1
ATOM 699 C CA . ALA A 1 94 ? 18.162 26.435 -15.341 1.00 77.62 94 ALA A CA 1
ATOM 700 C C . ALA A 1 94 ? 16.974 26.520 -16.318 1.00 77.62 94 ALA A C 1
ATOM 702 O O . ALA A 1 94 ? 15.840 26.750 -15.903 1.00 77.62 94 ALA A O 1
ATOM 703 N N . ALA A 1 95 ? 17.205 26.308 -17.616 1.00 79.38 95 ALA A N 1
ATOM 704 C CA . ALA A 1 95 ? 16.130 26.307 -18.606 1.00 79.38 95 ALA A CA 1
ATOM 705 C C . ALA A 1 95 ? 15.182 25.110 -18.420 1.00 79.38 95 ALA A C 1
ATOM 707 O O . ALA A 1 95 ? 13.962 25.271 -18.469 1.00 79.38 95 ALA A O 1
ATOM 708 N N . VAL A 1 96 ? 15.730 23.920 -18.152 1.00 80.25 96 VAL A N 1
ATOM 709 C CA . VAL A 1 96 ? 14.936 22.705 -17.910 1.00 80.25 96 VAL A CA 1
ATOM 710 C C . VAL A 1 96 ? 14.090 22.843 -16.642 1.00 80.25 96 VAL A C 1
ATOM 712 O O . VAL A 1 96 ? 12.900 22.531 -16.668 1.00 80.25 96 VAL A O 1
ATOM 715 N N . SER A 1 97 ? 14.655 23.366 -15.549 1.00 81.06 97 SER A N 1
ATOM 716 C CA . SER A 1 97 ? 13.904 23.564 -14.304 1.00 81.06 97 SER A CA 1
ATOM 717 C C . SER A 1 97 ? 12.787 24.602 -14.446 1.00 81.06 97 SER A C 1
ATOM 719 O O . SER A 1 97 ? 11.692 24.384 -13.930 1.00 81.06 97 SER A O 1
ATOM 721 N N . MET A 1 98 ? 13.006 25.677 -15.210 1.00 78.25 98 MET A N 1
ATOM 722 C CA . MET A 1 98 ? 11.986 26.690 -15.503 1.00 78.25 98 MET A CA 1
ATOM 723 C C . MET A 1 98 ? 10.803 26.111 -16.300 1.00 78.25 98 MET A C 1
ATOM 725 O O . MET A 1 98 ? 9.650 26.399 -15.980 1.00 78.25 98 MET A O 1
ATOM 729 N N . ILE A 1 99 ? 11.070 25.257 -17.298 1.00 80.44 99 ILE A N 1
ATOM 730 C CA . ILE A 1 99 ? 10.034 24.586 -18.106 1.00 80.44 99 ILE A CA 1
ATOM 731 C C . ILE A 1 99 ? 9.220 23.614 -17.251 1.00 80.44 99 ILE A C 1
ATOM 733 O O . ILE A 1 99 ? 7.996 23.591 -17.354 1.00 80.44 99 ILE A O 1
ATOM 737 N N . ILE A 1 100 ? 9.875 22.844 -16.379 1.00 79.00 100 ILE A N 1
ATOM 738 C CA . ILE A 1 100 ? 9.185 21.930 -15.460 1.00 79.00 100 ILE A CA 1
ATOM 739 C C . ILE A 1 100 ? 8.322 22.727 -14.479 1.00 79.00 100 ILE A C 1
ATOM 741 O O . ILE A 1 100 ? 7.160 22.387 -14.268 1.00 79.00 100 ILE A O 1
ATOM 745 N N . PHE A 1 101 ? 8.850 23.813 -13.914 1.00 76.75 101 PHE A N 1
ATOM 746 C CA . PHE A 1 101 ? 8.135 24.638 -12.941 1.00 76.75 101 PHE A CA 1
ATOM 747 C C . PHE A 1 101 ? 6.907 25.335 -13.550 1.00 76.75 101 PHE A C 1
ATOM 749 O O . PHE A 1 101 ? 5.835 25.328 -12.952 1.00 76.75 101 PHE A O 1
ATOM 756 N N . TRP A 1 102 ? 7.018 25.875 -14.766 1.00 74.81 102 TRP A N 1
ATOM 757 C CA . TRP A 1 102 ? 5.890 26.539 -15.436 1.00 74.81 102 TRP A CA 1
ATOM 758 C C . TRP A 1 102 ? 4.925 25.546 -16.096 1.00 74.81 102 TRP A C 1
ATOM 760 O O . TRP A 1 102 ? 3.718 25.772 -16.097 1.00 74.81 102 TRP A O 1
ATOM 770 N N . GLY A 1 103 ? 5.426 24.416 -16.598 1.00 68.75 103 GLY A N 1
ATOM 771 C CA . GLY A 1 103 ? 4.610 23.348 -17.179 1.00 68.75 103 GLY A CA 1
ATOM 772 C C . GLY A 1 103 ? 3.810 22.550 -16.145 1.00 68.75 103 GLY A C 1
ATOM 773 O O . GLY A 1 103 ? 2.738 22.042 -16.463 1.00 68.75 103 GLY A O 1
ATOM 774 N N . SER A 1 104 ? 4.279 22.477 -14.896 1.00 60.09 104 SER A N 1
ATOM 775 C CA . SER A 1 104 ? 3.583 21.775 -13.804 1.00 60.09 104 SER A CA 1
ATOM 776 C C . SER A 1 104 ? 2.494 22.607 -13.114 1.00 60.09 104 SER A C 1
ATOM 778 O O . SER A 1 104 ? 1.612 22.033 -12.474 1.00 60.09 104 SER A O 1
ATOM 780 N N . GLY A 1 105 ? 2.472 23.934 -13.291 1.00 59.41 105 GLY A N 1
ATOM 781 C CA . GLY A 1 105 ? 1.454 24.811 -12.694 1.00 59.41 105 GLY A CA 1
ATOM 782 C C . GLY A 1 105 ? 0.020 24.516 -13.158 1.00 59.41 105 GLY A C 1
ATOM 783 O O . GLY A 1 105 ? -0.918 24.646 -12.376 1.00 59.41 105 GLY A O 1
ATOM 784 N N . ALA A 1 106 ? -0.157 24.035 -14.393 1.00 59.31 106 ALA A N 1
ATOM 785 C CA . ALA A 1 106 ? -1.468 23.644 -14.920 1.00 59.31 106 ALA A CA 1
ATOM 786 C C . ALA A 1 106 ? -2.002 22.330 -14.315 1.00 59.31 106 ALA A C 1
ATOM 788 O O . ALA A 1 106 ? -3.210 22.114 -14.290 1.00 59.31 106 ALA A O 1
ATOM 789 N N . TRP A 1 107 ? -1.118 21.464 -13.806 1.00 54.59 107 TRP A N 1
ATOM 790 C CA . TRP A 1 107 ? -1.487 20.187 -13.180 1.00 54.59 107 TRP A CA 1
ATOM 791 C C . TRP A 1 107 ? -1.733 20.318 -11.669 1.00 54.59 107 TRP A C 1
ATOM 793 O O . TRP A 1 107 ? -2.474 19.529 -11.089 1.00 54.59 107 TRP A O 1
ATOM 803 N N . LEU A 1 108 ? -1.147 21.337 -11.029 1.00 57.94 108 LEU A N 1
ATOM 804 C CA . LEU A 1 108 ? -1.280 21.599 -9.591 1.00 57.94 108 LEU A CA 1
ATOM 805 C C . LEU A 1 108 ? -2.532 22.414 -9.213 1.00 57.94 108 LEU A C 1
ATOM 807 O O . LEU A 1 108 ? -2.867 22.500 -8.035 1.00 57.94 108 LEU A O 1
ATOM 811 N N . ALA A 1 109 ? -3.239 22.998 -10.186 1.00 59.84 109 ALA A N 1
ATOM 812 C CA . ALA A 1 109 ? -4.331 23.942 -9.930 1.00 59.84 109 ALA A CA 1
ATOM 813 C C . ALA A 1 109 ? -5.744 23.327 -9.813 1.00 59.84 109 ALA A C 1
ATOM 815 O O . ALA A 1 109 ? -6.679 24.051 -9.484 1.00 59.84 109 ALA A O 1
ATOM 816 N N . GLY A 1 110 ? -5.946 22.029 -10.064 1.00 58.38 110 GLY A N 1
ATOM 817 C CA . GLY A 1 110 ? -7.296 21.445 -10.146 1.00 58.38 110 GLY A CA 1
ATOM 818 C C . GLY A 1 110 ? -7.524 20.273 -9.196 1.00 58.38 110 GLY A C 1
ATOM 819 O O . GLY A 1 110 ? -7.060 19.171 -9.470 1.00 58.38 110 GLY A O 1
ATOM 820 N N . GLU A 1 111 ? -8.257 20.511 -8.102 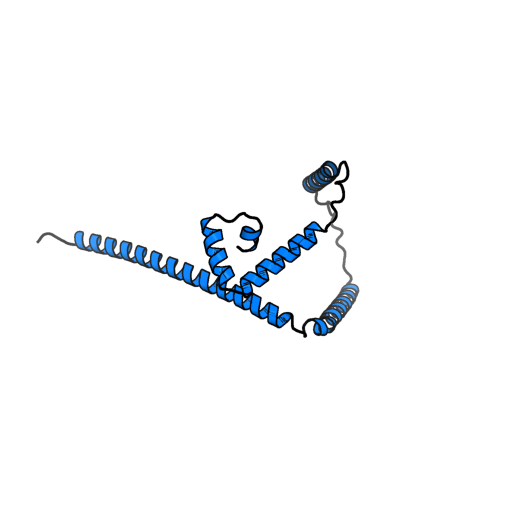1.00 55.53 111 GLU A N 1
ATOM 821 C CA . GLU A 1 111 ? -8.931 19.538 -7.208 1.00 55.53 111 GLU A CA 1
ATOM 822 C C . GLU A 1 111 ? -8.073 18.522 -6.422 1.00 55.53 111 GLU A C 1
ATOM 824 O O . GLU A 1 111 ? -8.348 18.280 -5.246 1.00 55.53 111 GLU A O 1
ATOM 829 N N . ARG A 1 112 ? -6.997 17.959 -6.984 1.00 53.53 112 ARG A N 1
ATOM 830 C CA . ARG A 1 112 ? -6.233 16.862 -6.352 1.00 53.53 112 ARG A CA 1
ATOM 831 C C . ARG A 1 112 ? -5.345 17.299 -5.182 1.00 53.53 112 ARG A C 1
ATOM 833 O O . ARG A 1 112 ? -5.083 16.498 -4.289 1.00 53.53 112 ARG A O 1
ATOM 840 N N . MET A 1 113 ? -4.907 18.560 -5.143 1.00 53.97 113 MET A N 1
ATOM 841 C CA . MET A 1 113 ? -4.086 19.086 -4.039 1.00 53.97 113 MET A CA 1
ATOM 842 C C . MET A 1 113 ? -4.887 19.380 -2.766 1.00 53.97 113 MET A C 1
ATOM 844 O O . MET A 1 113 ? -4.337 19.252 -1.676 1.00 53.97 113 MET A O 1
ATOM 848 N N . LEU A 1 114 ? -6.170 19.737 -2.877 1.00 57.00 114 LEU A N 1
ATOM 849 C CA . LEU A 1 114 ? -7.014 19.972 -1.700 1.00 57.00 114 LEU A CA 1
ATOM 850 C C . LEU A 1 114 ? -7.372 18.649 -1.015 1.00 57.00 114 LEU A C 1
ATOM 852 O O . LEU A 1 114 ? -7.215 18.543 0.197 1.00 57.00 114 LEU A O 1
ATOM 856 N N . ALA A 1 115 ? -7.705 17.616 -1.795 1.00 57.41 115 ALA A N 1
ATOM 857 C CA . ALA A 1 115 ? -7.931 16.268 -1.275 1.00 57.41 115 ALA A CA 1
ATOM 858 C C . ALA A 1 115 ? -6.658 15.655 -0.652 1.00 57.41 115 ALA A C 1
ATOM 860 O O . ALA A 1 115 ? -6.706 15.096 0.442 1.00 57.41 115 ALA A O 1
ATOM 861 N N . ALA A 1 116 ? -5.494 15.823 -1.296 1.00 55.53 116 ALA A N 1
ATOM 862 C CA . ALA A 1 116 ? -4.215 15.369 -0.740 1.00 55.53 116 ALA A CA 1
ATOM 863 C C . ALA A 1 116 ? -3.779 16.184 0.497 1.00 55.53 116 ALA A C 1
ATOM 865 O O . ALA A 1 116 ? -3.177 15.645 1.426 1.00 55.53 116 ALA A O 1
ATOM 866 N N . GLY A 1 117 ? -4.094 17.481 0.545 1.00 54.97 117 GLY A N 1
ATOM 867 C CA . GLY A 1 117 ? -3.854 18.326 1.715 1.00 54.97 117 GLY A CA 1
ATOM 868 C C . GLY A 1 117 ? -4.720 17.927 2.912 1.00 54.97 117 GLY A C 1
ATOM 869 O O . GLY A 1 117 ? -4.240 17.922 4.046 1.00 54.97 117 GLY A O 1
ATOM 870 N N . GLU A 1 118 ? -5.970 17.534 2.668 1.00 59.38 118 GLU A N 1
ATOM 871 C CA . GLU A 1 118 ? -6.893 17.045 3.695 1.00 59.38 118 GLU A CA 1
ATOM 872 C C . GLU A 1 118 ? -6.449 15.685 4.256 1.00 59.38 118 GLU A C 1
ATOM 874 O O . GLU A 1 118 ? -6.399 15.512 5.477 1.00 59.38 118 GLU A O 1
ATOM 879 N N . SER A 1 119 ? -5.991 14.762 3.400 1.00 68.38 119 SER A N 1
ATOM 880 C CA . SER A 1 119 ? -5.468 13.462 3.844 1.00 68.38 119 SER A CA 1
ATOM 881 C C . SER A 1 119 ? -4.162 13.587 4.637 1.00 68.38 119 SER A C 1
ATOM 883 O O . SER A 1 119 ? -3.977 12.901 5.644 1.00 68.38 119 SER A O 1
ATOM 885 N N . ILE A 1 120 ? -3.257 14.484 4.224 1.00 66.31 120 ILE A N 1
ATOM 886 C CA . ILE A 1 120 ? -1.991 14.726 4.933 1.00 66.31 120 ILE A CA 1
ATOM 887 C C . ILE A 1 120 ? -2.254 15.397 6.287 1.00 66.31 120 ILE A C 1
ATOM 889 O O . ILE A 1 120 ? -1.695 14.966 7.295 1.00 66.31 120 ILE A O 1
ATOM 893 N N . ASN A 1 121 ? -3.145 16.393 6.351 1.00 68.06 121 ASN A N 1
ATOM 894 C CA . ASN A 1 121 ? -3.523 17.019 7.621 1.00 68.06 121 ASN A CA 1
ATOM 895 C C . ASN A 1 121 ? -4.204 16.026 8.571 1.00 68.06 121 ASN A C 1
ATOM 897 O O . ASN A 1 121 ? -3.896 16.021 9.764 1.00 68.06 121 ASN A O 1
ATOM 901 N N . GLY A 1 122 ? -5.068 15.145 8.057 1.00 69.31 122 GLY A N 1
ATOM 902 C CA . GLY A 1 122 ? -5.679 14.070 8.838 1.00 69.31 122 GLY A CA 1
ATOM 903 C C . GLY A 1 122 ? -4.640 13.106 9.418 1.00 69.31 122 GLY A C 1
ATOM 904 O O . GLY A 1 122 ? -4.647 12.835 10.620 1.00 69.31 122 GLY A O 1
ATOM 905 N N . ALA A 1 123 ? -3.688 12.649 8.600 1.00 66.00 123 ALA A N 1
ATOM 906 C CA . ALA A 1 123 ? -2.618 11.753 9.041 1.00 66.00 123 ALA A CA 1
ATOM 907 C C . ALA A 1 123 ? -1.702 12.402 10.096 1.00 66.00 123 ALA A C 1
ATOM 909 O O . ALA A 1 123 ? -1.380 11.781 11.112 1.00 66.00 123 ALA A O 1
ATOM 910 N N . VAL A 1 124 ? -1.331 13.672 9.906 1.00 74.50 124 VAL A N 1
ATOM 911 C CA . VAL A 1 124 ? -0.516 14.434 10.867 1.00 74.50 124 VAL A CA 1
ATOM 912 C C . VAL A 1 124 ? -1.285 14.691 12.168 1.00 74.50 124 VAL A C 1
ATOM 914 O O . VAL A 1 124 ? -0.707 14.576 13.252 1.00 74.50 124 VAL A O 1
ATOM 917 N N . ALA A 1 125 ? -2.590 14.963 12.104 1.00 70.50 125 ALA A N 1
ATOM 918 C CA . ALA A 1 125 ? -3.439 15.124 13.285 1.00 70.50 125 ALA A CA 1
ATOM 919 C C . ALA A 1 125 ? -3.566 13.816 14.090 1.00 70.50 125 ALA A C 1
ATOM 921 O O . ALA A 1 125 ? -3.510 13.826 15.322 1.00 70.50 125 ALA A O 1
ATOM 922 N N . VAL A 1 126 ? -3.681 12.668 13.414 1.00 74.81 126 VAL A N 1
ATOM 923 C CA . VAL A 1 126 ? -3.701 11.352 14.074 1.00 74.81 126 VAL A CA 1
ATOM 924 C C . VAL A 1 126 ? -2.347 11.052 14.712 1.00 74.81 126 VAL A C 1
ATOM 926 O O . VAL A 1 126 ? -2.295 10.677 15.884 1.00 74.81 126 VAL A O 1
ATOM 929 N N . TYR A 1 127 ? -1.251 11.278 13.986 1.00 72.44 127 TYR A N 1
ATOM 930 C CA . TYR A 1 127 ? 0.098 11.069 14.507 1.00 72.44 127 TYR A CA 1
ATOM 931 C C . TYR A 1 127 ? 0.381 11.939 15.736 1.00 72.44 127 TYR A C 1
ATOM 933 O O . TYR A 1 127 ? 0.832 11.426 16.761 1.00 72.44 127 TYR A O 1
ATOM 941 N N . THR A 1 128 ? 0.066 13.236 15.678 1.00 76.62 128 THR A N 1
ATOM 942 C CA . THR A 1 128 ? 0.266 14.173 16.800 1.00 76.62 128 THR A CA 1
ATOM 943 C C . THR A 1 128 ? -0.601 13.824 18.009 1.00 76.62 128 THR A C 1
ATOM 945 O O . THR A 1 128 ? -0.138 13.919 19.144 1.00 76.62 128 THR A O 1
ATOM 948 N N . ARG A 1 129 ? -1.827 13.327 17.803 1.00 76.00 129 ARG A N 1
ATOM 949 C CA . ARG A 1 129 ? -2.688 12.851 18.896 1.00 76.00 129 ARG A CA 1
ATOM 950 C C . ARG A 1 129 ? -2.146 11.587 19.560 1.00 76.00 129 ARG A C 1
ATOM 952 O O . ARG A 1 129 ? -2.142 11.497 20.786 1.00 76.00 129 ARG A O 1
ATOM 959 N N . VAL A 1 130 ? -1.696 10.613 18.769 1.00 81.06 130 VAL A N 1
ATOM 960 C CA . VAL A 1 130 ? -1.148 9.346 19.280 1.00 81.06 130 VAL A CA 1
ATOM 961 C C . VAL A 1 130 ? 0.156 9.590 20.030 1.00 81.06 130 VAL A C 1
ATOM 963 O O . VAL A 1 130 ? 0.313 9.113 21.153 1.00 81.06 130 VAL A O 1
ATOM 966 N N . THR A 1 131 ? 1.062 10.379 19.453 1.00 73.69 131 THR A N 1
ATOM 967 C CA . THR A 1 131 ? 2.329 10.742 20.102 1.00 73.69 131 THR A CA 1
ATOM 968 C C . THR A 1 131 ? 2.108 11.607 21.337 1.00 73.69 131 THR A C 1
ATOM 970 O O . THR A 1 131 ? 2.705 11.322 22.369 1.00 73.69 131 THR A O 1
ATOM 973 N N . GLY A 1 132 ? 1.187 12.575 21.302 1.00 75.06 132 GLY A N 1
ATOM 974 C CA . GLY A 1 132 ? 0.808 13.367 22.474 1.00 75.06 132 GLY A CA 1
ATOM 975 C C . GLY A 1 132 ? 0.234 12.517 23.611 1.00 75.06 132 GLY A C 1
ATOM 976 O O . GLY A 1 132 ? 0.637 12.672 24.762 1.00 75.06 132 GLY A O 1
ATOM 977 N N . ALA A 1 133 ? -0.647 11.558 23.303 1.00 74.62 133 ALA A N 1
ATOM 978 C CA . ALA A 1 133 ? -1.201 10.638 24.298 1.00 74.62 133 ALA A CA 1
ATOM 979 C C . ALA A 1 133 ? -0.147 9.668 24.857 1.00 74.62 133 ALA A C 1
ATOM 981 O O . ALA A 1 133 ? -0.145 9.380 26.054 1.00 74.62 133 ALA A O 1
ATOM 982 N N . ALA A 1 134 ? 0.760 9.167 24.015 1.00 71.62 134 ALA A N 1
ATOM 983 C CA . ALA A 1 134 ? 1.868 8.321 24.448 1.00 71.62 134 ALA A CA 1
ATOM 984 C C . ALA A 1 134 ? 2.846 9.095 25.341 1.00 71.62 134 ALA A C 1
ATOM 986 O O . ALA A 1 134 ? 3.249 8.596 26.389 1.00 71.62 134 ALA A O 1
ATOM 987 N N . MET A 1 135 ? 3.161 10.336 24.971 1.00 72.38 135 MET A N 1
ATOM 988 C CA . MET A 1 135 ? 4.061 11.194 25.727 1.00 72.38 135 MET A CA 1
ATOM 989 C C . MET A 1 135 ? 3.444 11.627 27.059 1.00 72.38 135 MET A C 1
ATOM 991 O O . MET A 1 135 ? 4.134 11.573 28.068 1.00 72.38 135 MET A O 1
ATOM 995 N N . ALA A 1 136 ? 2.144 11.942 27.103 1.00 72.69 136 ALA A N 1
ATOM 996 C CA . ALA A 1 136 ? 1.421 12.227 28.346 1.00 72.69 136 ALA A CA 1
ATOM 997 C C . ALA A 1 136 ? 1.368 11.017 29.296 1.00 72.69 136 ALA A C 1
ATOM 999 O O . ALA A 1 136 ? 1.481 11.178 30.510 1.00 72.69 136 ALA A O 1
ATOM 1000 N N . ARG A 1 137 ? 1.233 9.792 28.761 1.00 70.50 137 ARG A N 1
ATOM 1001 C CA . ARG A 1 137 ? 1.347 8.574 29.579 1.00 70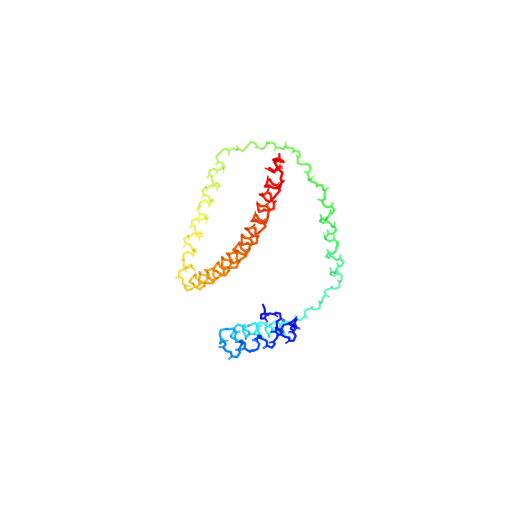.50 137 ARG A CA 1
ATOM 1002 C C . ARG A 1 137 ? 2.763 8.391 30.100 1.00 70.50 137 ARG A C 1
ATOM 1004 O O . ARG A 1 137 ? 2.916 8.156 31.289 1.00 70.50 137 ARG A O 1
ATOM 1011 N N . ALA A 1 138 ? 3.770 8.547 29.241 1.00 66.62 138 ALA A N 1
ATOM 1012 C CA . ALA A 1 138 ? 5.170 8.389 29.615 1.00 66.62 138 ALA A CA 1
ATOM 1013 C C . ALA A 1 138 ? 5.589 9.390 30.701 1.00 66.62 138 ALA A C 1
ATOM 1015 O O . ALA A 1 138 ? 6.196 8.988 31.693 1.00 66.62 138 ALA A O 1
ATOM 1016 N N . THR A 1 139 ? 5.216 10.667 30.565 1.00 70.31 139 THR A N 1
ATOM 1017 C CA . THR A 1 139 ? 5.500 11.702 31.571 1.00 70.31 139 THR A CA 1
ATOM 1018 C C . THR A 1 139 ? 4.689 11.507 32.849 1.00 70.31 139 THR A C 1
ATOM 1020 O O . THR A 1 139 ? 5.223 11.736 33.930 1.00 70.31 139 THR A O 1
ATOM 1023 N N . GLY A 1 140 ? 3.449 11.015 32.755 1.00 70.62 140 GLY A N 1
ATOM 1024 C CA . GLY A 1 140 ? 2.646 10.616 33.912 1.00 70.62 140 GLY A CA 1
ATOM 1025 C C . GLY A 1 140 ? 3.301 9.493 34.722 1.00 70.62 140 GLY A C 1
ATOM 1026 O O . GLY A 1 140 ? 3.494 9.645 35.926 1.00 70.62 140 GLY A O 1
ATOM 1027 N N . THR A 1 141 ? 3.728 8.409 34.064 1.00 66.69 141 THR A N 1
ATOM 1028 C CA . THR A 1 141 ? 4.463 7.317 34.726 1.00 66.69 141 THR A CA 1
ATOM 1029 C C . THR A 1 141 ? 5.814 7.772 35.261 1.00 66.69 141 THR A C 1
ATOM 1031 O O . THR A 1 141 ? 6.154 7.444 36.392 1.00 66.69 141 THR A O 1
ATOM 1034 N N . ALA A 1 142 ? 6.578 8.561 34.498 1.00 64.06 142 ALA A N 1
ATOM 1035 C CA . ALA A 1 142 ? 7.865 9.079 34.956 1.00 64.06 142 ALA A CA 1
ATOM 1036 C C . ALA A 1 142 ? 7.700 9.947 36.212 1.00 64.06 142 ALA A C 1
ATOM 1038 O O . ALA A 1 142 ? 8.440 9.768 37.175 1.00 64.06 142 ALA A O 1
ATOM 1039 N N . GLY A 1 143 ? 6.678 10.809 36.251 1.00 68.12 143 GLY A N 1
ATOM 1040 C CA . GLY A 1 143 ? 6.346 11.605 37.432 1.00 68.12 143 GLY A CA 1
ATOM 1041 C C . GLY A 1 143 ? 5.955 10.760 38.649 1.00 68.12 143 GLY A C 1
ATOM 1042 O O . GLY A 1 143 ? 6.263 11.139 39.779 1.00 68.12 143 GLY A O 1
ATOM 1043 N N . GLU A 1 144 ? 5.327 9.601 38.441 1.00 67.25 144 GLU A N 1
ATOM 1044 C CA . GLU A 1 144 ? 4.991 8.663 39.517 1.00 67.25 144 GLU A CA 1
ATOM 1045 C C . GLU A 1 144 ? 6.240 7.977 40.102 1.00 67.25 144 GLU A C 1
ATOM 1047 O O . GLU A 1 144 ? 6.363 7.873 41.323 1.00 67.25 144 GLU A O 1
ATOM 1052 N N . TYR A 1 145 ? 7.206 7.586 39.261 1.00 65.00 145 TYR A N 1
ATOM 1053 C CA . TYR A 1 145 ? 8.488 7.032 39.720 1.00 65.00 145 TYR A CA 1
ATOM 1054 C C . TYR A 1 145 ? 9.353 8.077 40.427 1.00 65.00 145 TYR A C 1
ATOM 1056 O O . TYR A 1 145 ? 9.884 7.803 41.500 1.00 65.00 145 TYR A O 1
ATOM 1064 N N . THR A 1 146 ? 9.451 9.293 39.882 1.00 67.38 146 THR A N 1
ATOM 1065 C CA . THR A 1 146 ? 10.208 10.383 40.516 1.00 67.38 146 THR A CA 1
ATOM 1066 C C . THR A 1 146 ? 9.629 10.743 41.882 1.00 67.38 146 THR A C 1
ATOM 1068 O O . THR A 1 146 ? 10.384 11.000 42.814 1.00 67.38 146 THR A O 1
ATOM 1071 N N . ARG A 1 147 ? 8.297 10.705 42.038 1.00 67.44 147 ARG A N 1
ATOM 1072 C CA . ARG A 1 147 ? 7.649 10.932 43.334 1.00 67.44 147 ARG A CA 1
ATOM 1073 C C . ARG A 1 147 ? 7.966 9.825 44.344 1.00 67.44 147 ARG A C 1
ATOM 1075 O O . ARG A 1 147 ? 8.206 10.151 45.498 1.00 67.44 147 ARG A O 1
ATOM 1082 N N . LYS A 1 148 ? 7.965 8.552 43.932 1.00 69.44 148 LYS A N 1
ATOM 1083 C CA . LYS A 1 148 ? 8.301 7.430 44.829 1.00 69.44 148 LYS A CA 1
ATOM 1084 C C . LYS A 1 148 ? 9.743 7.509 45.320 1.00 69.44 148 LYS A C 1
ATOM 1086 O O . LYS A 1 148 ? 9.957 7.437 46.519 1.00 69.44 148 LYS A O 1
ATOM 1091 N N . ILE A 1 149 ? 10.691 7.767 44.418 1.00 72.25 149 ILE A N 1
ATOM 1092 C CA . ILE A 1 149 ? 12.115 7.885 44.769 1.00 72.25 149 ILE A CA 1
ATOM 1093 C C . ILE A 1 149 ? 12.346 9.061 45.731 1.00 72.25 149 ILE A C 1
ATOM 1095 O O . ILE A 1 149 ? 12.998 8.893 46.753 1.00 72.25 149 ILE A O 1
ATOM 1099 N N . LEU A 1 150 ? 11.757 10.232 45.453 1.00 70.12 150 LEU A N 1
ATOM 1100 C CA . LEU A 1 150 ? 11.879 11.394 46.341 1.00 70.12 150 LEU A CA 1
ATOM 1101 C C . LEU A 1 150 ? 11.249 11.161 47.721 1.00 70.12 150 LEU A C 1
ATOM 1103 O O . LEU A 1 150 ? 11.791 11.639 48.709 1.00 70.12 150 LEU A O 1
ATOM 1107 N N . LEU A 1 151 ? 10.117 10.456 47.806 1.00 71.19 151 LEU A N 1
ATOM 1108 C CA . LEU A 1 151 ? 9.472 10.165 49.091 1.00 71.19 151 LEU A CA 1
ATOM 1109 C C . LEU A 1 151 ? 10.261 9.136 49.913 1.00 71.19 151 LEU A C 1
ATOM 1111 O O . LEU A 1 151 ? 10.433 9.346 51.108 1.00 71.19 151 LEU A O 1
A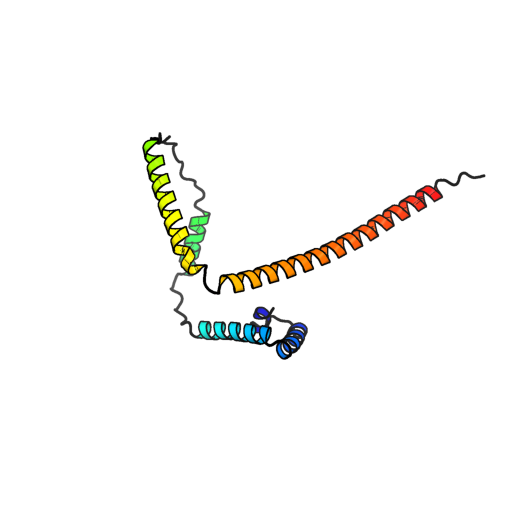TOM 1115 N N . GLU A 1 152 ? 10.781 8.079 49.282 1.00 71.12 152 GLU A N 1
ATOM 1116 C CA . GLU A 1 152 ? 11.621 7.071 49.949 1.00 71.12 152 GLU A CA 1
ATOM 1117 C C . GLU A 1 152 ? 12.927 7.678 50.487 1.00 71.12 152 GLU A C 1
ATOM 1119 O O . GLU A 1 152 ? 13.381 7.324 51.576 1.00 71.12 152 GLU A O 1
ATOM 1124 N N . GLU A 1 153 ? 13.510 8.633 49.758 1.00 71.00 153 GLU A N 1
ATOM 1125 C CA . GLU A 1 153 ? 14.734 9.320 50.177 1.00 71.00 153 GLU A CA 1
ATOM 1126 C C . GLU A 1 153 ? 14.495 10.268 51.368 1.00 71.00 153 GLU A C 1
ATOM 1128 O O . GLU A 1 153 ? 15.337 10.366 52.259 1.00 71.00 153 GLU A O 1
ATOM 1133 N N . TRP A 1 154 ? 13.319 10.901 51.456 1.00 65.25 154 TRP A N 1
ATOM 1134 C CA . TRP A 1 154 ? 12.954 11.746 52.603 1.00 65.25 154 TRP A CA 1
ATOM 1135 C C . TRP A 1 154 ? 12.657 10.919 53.863 1.00 65.25 154 TRP A C 1
ATOM 1137 O O . TRP A 1 154 ? 13.039 11.325 54.960 1.00 65.25 154 TRP A O 1
ATOM 1147 N N . GLU A 1 155 ? 12.039 9.744 53.720 1.00 68.25 155 GLU A N 1
ATOM 1148 C CA . GLU A 1 155 ? 11.761 8.828 54.838 1.00 68.25 155 GLU A CA 1
ATOM 1149 C C . GLU A 1 155 ? 13.057 8.255 55.450 1.00 68.25 155 GLU A C 1
ATOM 1151 O O . GLU A 1 155 ? 13.167 8.103 56.670 1.00 68.25 155 GLU A O 1
ATOM 1156 N N . GLN A 1 156 ? 14.079 7.997 54.624 1.00 68.62 156 GLN A N 1
ATOM 1157 C CA . GLN A 1 156 ? 15.405 7.567 55.088 1.00 68.62 156 GLN A CA 1
ATOM 1158 C C . GLN A 1 156 ? 16.161 8.665 55.846 1.00 68.62 156 GLN A C 1
ATOM 1160 O O . GLN A 1 156 ? 16.765 8.388 56.888 1.00 68.62 156 GLN A O 1
ATOM 1165 N N . ASP A 1 157 ? 16.096 9.906 55.365 1.00 66.25 157 ASP A N 1
ATOM 1166 C CA . ASP A 1 157 ? 16.748 11.050 56.009 1.00 66.25 157 ASP A CA 1
ATOM 1167 C C . ASP A 1 157 ? 16.089 11.420 57.350 1.00 66.25 157 ASP A C 1
ATOM 1169 O O . ASP A 1 157 ? 16.777 11.831 58.292 1.00 66.25 157 ASP A O 1
ATOM 1173 N N . GLU A 1 158 ? 14.771 11.239 57.473 1.00 63.75 158 GLU A N 1
ATOM 1174 C CA . GLU A 1 158 ? 14.027 11.481 58.714 1.00 63.75 158 GLU A CA 1
ATOM 1175 C C . GLU A 1 158 ? 14.288 10.379 59.761 1.00 63.75 158 GLU A C 1
ATOM 1177 O O . GLU A 1 158 ? 14.453 10.677 60.947 1.00 63.75 158 GLU A O 1
ATOM 1182 N N . MET A 1 159 ? 14.460 9.121 59.330 1.00 57.75 159 MET A N 1
ATOM 1183 C CA . MET A 1 159 ? 14.827 8.003 60.210 1.00 57.75 159 MET A CA 1
ATOM 1184 C C . MET A 1 159 ? 16.274 8.100 60.736 1.00 57.75 159 MET A C 1
ATOM 1186 O O . MET A 1 159 ? 16.550 7.690 61.865 1.00 57.75 159 MET A O 1
ATOM 1190 N N . TYR A 1 160 ? 17.204 8.674 59.964 1.00 60.28 160 TYR A N 1
ATOM 1191 C CA . TYR A 1 160 ? 18.606 8.853 60.377 1.00 60.28 160 TYR A CA 1
ATOM 1192 C C . TYR A 1 160 ? 18.824 10.067 61.306 1.00 60.28 160 TYR A C 1
ATOM 1194 O O . TYR A 1 160 ? 19.821 10.137 62.026 1.00 60.28 160 TYR A O 1
ATOM 1202 N N . LYS A 1 161 ? 17.877 11.015 61.348 1.00 59.34 161 LYS A N 1
ATOM 1203 C CA . LYS A 1 161 ? 17.946 12.242 62.165 1.00 59.34 161 LYS A CA 1
ATOM 1204 C C . LYS A 1 161 ? 17.262 12.162 63.532 1.00 59.34 161 LYS A C 1
ATOM 1206 O O . LYS A 1 161 ? 17.004 13.208 64.123 1.00 59.34 161 LYS A O 1
ATOM 1211 N N . SER A 1 162 ? 17.030 10.971 64.086 1.00 57.75 162 SER A N 1
ATOM 1212 C CA . SER A 1 162 ? 16.683 10.826 65.507 1.00 57.75 162 SER A CA 1
ATOM 1213 C C . SER A 1 162 ? 17.946 10.581 66.350 1.00 57.75 162 SER A C 1
ATOM 1215 O O . SER A 1 162 ? 18.328 9.429 66.566 1.00 57.75 162 SER A O 1
ATOM 1217 N N . PRO A 1 163 ? 18.647 11.628 66.832 1.00 55.28 163 PRO A N 1
ATOM 1218 C CA . PRO A 1 163 ? 19.577 11.451 67.927 1.00 55.28 163 PRO A CA 1
ATOM 1219 C C . PRO A 1 163 ? 18.752 11.175 69.182 1.00 55.28 163 PRO A C 1
ATOM 1221 O O . PRO A 1 163 ? 17.834 11.926 69.516 1.00 55.28 163 PRO A O 1
ATOM 1224 N N . GLY A 1 164 ? 19.093 10.083 69.863 1.00 61.56 164 GLY A N 1
ATOM 1225 C CA . GLY A 1 164 ? 18.594 9.796 71.197 1.00 61.56 164 GLY A CA 1
ATOM 1226 C 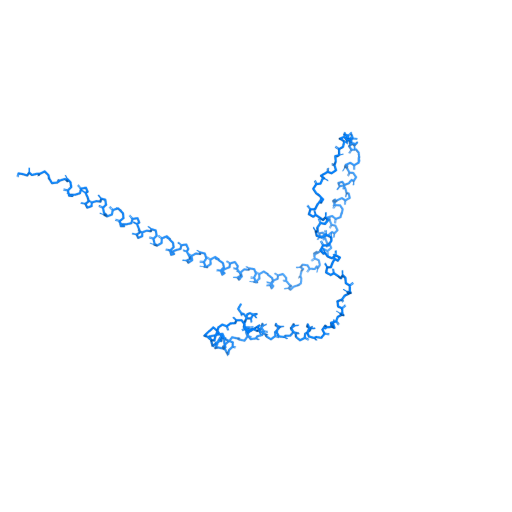C . GLY A 1 164 ? 18.734 11.025 72.093 1.00 61.56 164 GLY A C 1
ATOM 1227 O O . GLY A 1 164 ? 19.835 11.550 72.274 1.00 61.56 164 GLY A O 1
ATOM 1228 N N . SER A 1 165 ? 17.591 11.481 72.598 1.00 48.25 165 SER A N 1
ATOM 1229 C CA . SER A 1 165 ? 17.476 12.290 73.809 1.00 48.25 165 SER A CA 1
ATOM 1230 C C . SER A 1 165 ? 17.828 11.456 75.032 1.00 48.25 165 SER A C 1
ATOM 1232 O O . SER A 1 165 ? 17.295 10.322 75.098 1.00 48.25 165 SER A O 1
#

Secondary structure (DSSP, 8-state):
-HHHHHTT-S-HHHHHHHHHHHHH-HHHHHHHHHHHHHHHHHHTS--PPPPTTHHHHHHHHHHHHHH---------------HHHHHHHHHHHHHHHHHHHHHHHHHHSSSHHHHHHHHHHHHHHHHHHHHHHHHHHHHHHHHHHHHHHHHHHHHHHHHHT----

Sequence (165 aa):
MLAAYQNGECRSSEAAALEKHLAACSGCAAELEELRGLDRVLDLWQDEPVPVGLWEAVMSEVDGISHAKTPPKHAGRVMTIKPALLLRDLAVAAAVSMIIFWGSGAWLAGERMLAAGESINGAVAVYTRVTGAAMARATGTAGEYTRKILLEEWEQDEMYKSPGS

Radius of gyration: 31.95 Å; chains: 1; bounding box: 66×50×94 Å

Foldseek 3Di:
DLVCVVVVVDDPVRNVVVVVVCVVDVVVVVVSVVVVVVVVVVVPDDDDPDDPCPVVVVVVVVVVVVPPPDDPPPPDPPDPDDVVVVVVVVVVVVVVVVCCVVVCVVVCPDDPVVVVVVVVVVVVVVVCVVVVVVVVVVVVVVVVVVVVVVVVVVVVVVVVPDDDD

pLDDT: mean 74.77, std 15.32, range [45.72, 97.19]